Protein AF-A0AAU1F9U3-F1 (afdb_monomer_lite)

pLDDT: mean 93.17, std 7.43, range [53.16, 98.5]

Structure (mmCIF, N/CA/C/O backbone):
data_AF-A0AAU1F9U3-F1
#
_entry.id   AF-A0AAU1F9U3-F1
#
loop_
_atom_site.group_PDB
_atom_site.id
_atom_site.type_symbol
_atom_site.label_atom_id
_atom_site.label_alt_id
_atom_site.label_comp_id
_atom_site.label_asym_id
_atom_site.label_entity_id
_atom_site.label_seq_id
_atom_site.pdbx_PDB_ins_code
_atom_site.Cartn_x
_atom_site.Cartn_y
_atom_site.Car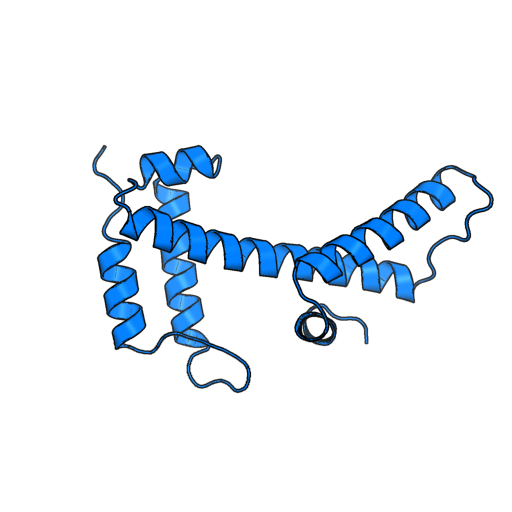tn_z
_atom_site.occupancy
_atom_site.B_iso_or_equiv
_atom_site.auth_seq_id
_atom_site.auth_comp_id
_atom_site.auth_asym_id
_atom_site.auth_atom_id
_atom_site.pdbx_PDB_model_num
ATOM 1 N N . MET A 1 1 ? -0.369 -5.271 -26.362 1.00 76.44 1 MET A N 1
ATOM 2 C CA . MET A 1 1 ? -0.061 -3.881 -25.960 1.00 76.44 1 MET A CA 1
ATOM 3 C C . MET A 1 1 ? 0.375 -3.917 -24.512 1.00 76.44 1 MET A C 1
ATOM 5 O O . MET A 1 1 ? -0.316 -4.566 -23.739 1.00 76.44 1 MET A O 1
ATOM 9 N N . THR A 1 2 ? 1.493 -3.281 -24.162 1.00 91.38 2 THR A N 1
ATOM 10 C CA . THR A 1 2 ? 1.996 -3.255 -22.782 1.00 91.38 2 THR A CA 1
ATOM 11 C C . THR A 1 2 ? 1.116 -2.341 -21.936 1.00 91.38 2 THR A C 1
ATOM 13 O O . THR A 1 2 ? 1.221 -1.121 -22.009 1.00 91.38 2 THR A O 1
ATOM 16 N N . THR A 1 3 ? 0.190 -2.937 -21.190 1.00 94.69 3 THR A N 1
ATOM 17 C CA . THR A 1 3 ? -0.685 -2.244 -20.234 1.00 94.69 3 THR A CA 1
ATOM 18 C C . THR A 1 3 ? -0.519 -2.842 -18.842 1.00 94.69 3 THR A C 1
ATOM 20 O O . THR A 1 3 ? -0.196 -4.033 -18.750 1.00 94.69 3 THR A O 1
ATOM 23 N N . PRO A 1 4 ? -0.814 -2.088 -17.766 1.00 94.38 4 PRO A N 1
ATOM 24 C CA . PRO A 1 4 ? -0.790 -2.623 -16.407 1.00 94.38 4 PRO A CA 1
ATOM 25 C C . PRO A 1 4 ? -1.597 -3.921 -16.282 1.00 94.38 4 PRO A C 1
ATOM 27 O O . PRO A 1 4 ? -1.078 -4.922 -15.812 1.00 94.38 4 PRO A O 1
ATOM 30 N N . GLN A 1 5 ? -2.821 -3.950 -16.819 1.00 92.31 5 GLN A N 1
ATOM 31 C CA . GLN A 1 5 ? -3.717 -5.111 -16.754 1.00 92.31 5 GLN A CA 1
ATOM 32 C C . GLN A 1 5 ? -3.140 -6.348 -17.458 1.00 92.31 5 GLN A C 1
ATOM 34 O O . GLN A 1 5 ? -3.356 -7.466 -17.006 1.00 92.31 5 GLN A O 1
ATOM 39 N N . SER A 1 6 ? -2.418 -6.159 -18.567 1.00 93.75 6 SER A N 1
ATOM 40 C CA . SER A 1 6 ? -1.837 -7.274 -19.327 1.00 93.75 6 SER A CA 1
ATOM 41 C C . SER A 1 6 ? -0.609 -7.891 -18.652 1.00 93.75 6 SER A C 1
ATOM 43 O O . SER A 1 6 ? -0.394 -9.098 -18.770 1.00 93.75 6 SER A O 1
ATOM 45 N N . ILE A 1 7 ? 0.191 -7.082 -17.947 1.00 95.00 7 ILE A N 1
ATOM 46 C CA . ILE A 1 7 ? 1.447 -7.538 -17.338 1.00 95.00 7 ILE A CA 1
ATOM 47 C C . ILE A 1 7 ? 1.279 -7.909 -15.863 1.00 95.00 7 ILE A C 1
ATOM 49 O O . ILE A 1 7 ? 2.002 -8.761 -15.366 1.00 95.00 7 ILE A O 1
ATOM 53 N N . GLU A 1 8 ? 0.309 -7.328 -15.155 1.00 93.56 8 GLU A N 1
ATOM 54 C CA . GLU A 1 8 ? 0.090 -7.540 -13.719 1.00 93.56 8 GLU A CA 1
ATOM 55 C C . GLU A 1 8 ? -0.001 -9.018 -13.281 1.00 93.56 8 GLU A C 1
ATOM 57 O O . GLU A 1 8 ? 0.576 -9.333 -12.232 1.00 93.56 8 GLU A O 1
ATOM 62 N N . PRO A 1 9 ? -0.644 -9.935 -14.038 1.00 92.69 9 PRO A N 1
ATOM 63 C CA . PRO A 1 9 ? -0.677 -11.362 -13.700 1.00 92.69 9 PRO A CA 1
ATOM 64 C C . PRO A 1 9 ? 0.674 -12.074 -13.852 1.00 92.69 9 PRO A C 1
ATOM 66 O O . PRO A 1 9 ? 0.870 -13.143 -13.284 1.00 92.69 9 PRO A O 1
ATOM 69 N N . GLN A 1 10 ? 1.602 -11.502 -14.622 1.00 94.75 10 GLN A N 1
ATOM 70 C CA . GLN A 1 10 ? 2.904 -12.101 -14.938 1.00 94.75 10 GLN A CA 1
ATOM 71 C C . GLN A 1 10 ? 3.961 -11.797 -13.868 1.00 94.75 10 GLN A C 1
ATOM 73 O O . GLN A 1 10 ? 5.023 -12.414 -13.857 1.00 94.75 10 GLN A O 1
ATOM 78 N N . TYR A 1 11 ? 3.677 -10.859 -12.958 1.00 95.25 11 TYR A N 1
ATOM 79 C CA . TYR A 1 11 ? 4.622 -10.413 -11.943 1.00 95.25 11 TYR A CA 1
ATOM 80 C C . TYR A 1 11 ? 4.075 -10.577 -10.522 1.00 95.25 11 TYR A C 1
ATOM 82 O O . TYR A 1 11 ? 2.953 -10.187 -10.190 1.00 95.25 11 TYR A O 1
ATOM 90 N N . THR A 1 12 ? 4.943 -11.048 -9.631 1.00 95.50 12 THR A N 1
ATOM 91 C CA . THR A 1 12 ? 4.846 -10.763 -8.193 1.00 95.50 12 THR A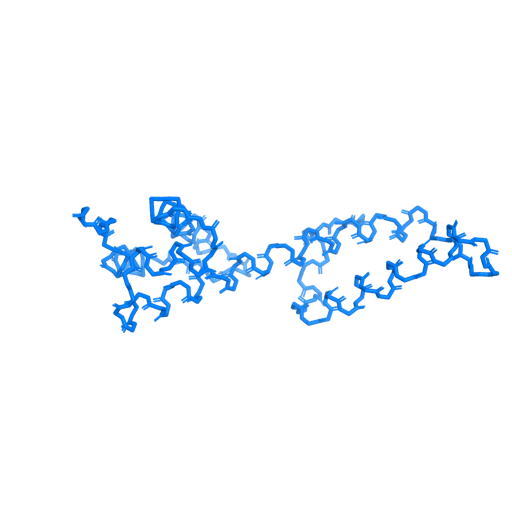 CA 1
ATOM 92 C C . THR A 1 12 ? 5.278 -9.317 -7.913 1.00 95.50 12 THR A C 1
ATOM 94 O O . THR A 1 12 ? 5.889 -8.677 -8.771 1.00 95.50 12 THR A O 1
ATOM 97 N N . LEU A 1 13 ? 5.013 -8.791 -6.709 1.00 96.06 13 LEU A N 1
ATOM 98 C CA . LEU A 1 13 ? 5.520 -7.465 -6.321 1.00 96.06 13 LEU A CA 1
ATOM 99 C C . LEU A 1 13 ? 7.054 -7.399 -6.421 1.00 96.06 13 LEU A C 1
ATOM 101 O O . LEU A 1 13 ? 7.578 -6.466 -7.020 1.00 96.06 13 LEU A O 1
ATOM 105 N N . LEU A 1 14 ? 7.757 -8.412 -5.903 1.00 97.56 14 LEU A N 1
ATOM 106 C CA . LEU A 1 14 ? 9.221 -8.483 -5.936 1.00 97.56 14 LEU A CA 1
ATOM 107 C C . LEU A 1 14 ? 9.757 -8.417 -7.371 1.00 97.56 14 LEU A C 1
ATOM 109 O O . LEU A 1 14 ? 10.610 -7.592 -7.684 1.00 97.56 14 LEU A O 1
ATOM 113 N N . THR A 1 15 ? 9.227 -9.262 -8.255 1.00 97.94 15 THR A N 1
ATOM 114 C CA . THR A 1 15 ? 9.683 -9.330 -9.650 1.00 97.94 15 THR A CA 1
ATOM 115 C C . THR A 1 15 ? 9.309 -8.078 -10.446 1.00 97.94 15 THR A C 1
ATOM 117 O O . THR A 1 15 ? 10.067 -7.680 -11.324 1.00 97.94 15 THR A O 1
ATOM 120 N N . ALA A 1 16 ? 8.174 -7.433 -10.138 1.00 98.12 16 ALA A N 1
ATOM 121 C CA . ALA A 1 16 ? 7.793 -6.163 -10.762 1.00 98.12 16 ALA A CA 1
ATOM 122 C C . ALA A 1 16 ? 8.752 -5.031 -10.365 1.00 98.12 16 ALA A C 1
ATOM 124 O O . ALA A 1 16 ? 9.185 -4.272 -11.227 1.00 98.12 16 ALA A O 1
ATOM 125 N N . VAL A 1 17 ? 9.113 -4.937 -9.078 1.00 98.50 17 VAL A N 1
ATOM 126 C CA . VAL A 1 17 ? 10.073 -3.938 -8.580 1.00 98.50 17 VAL A CA 1
ATOM 127 C C . VAL A 1 17 ? 11.455 -4.162 -9.185 1.00 98.50 17 VAL A C 1
ATOM 129 O O . VAL A 1 17 ? 12.058 -3.203 -9.651 1.00 98.50 17 VAL A O 1
ATOM 132 N N . ALA A 1 18 ? 11.930 -5.409 -9.242 1.00 98.38 18 ALA A N 1
ATOM 133 C CA . ALA A 1 18 ? 13.228 -5.724 -9.835 1.00 98.38 18 ALA A CA 1
ATOM 134 C C . ALA A 1 18 ? 13.308 -5.297 -11.311 1.00 98.38 18 ALA A C 1
ATOM 136 O O . ALA A 1 18 ? 14.265 -4.644 -11.718 1.00 98.38 18 ALA A O 1
ATOM 137 N N . ARG A 1 19 ? 12.271 -5.603 -12.105 1.00 97.88 19 ARG A N 1
ATOM 138 C CA . ARG A 1 19 ? 12.207 -5.201 -13.517 1.00 97.88 19 ARG A CA 1
ATOM 139 C C . ARG A 1 19 ? 12.073 -3.685 -13.688 1.00 97.88 19 ARG A C 1
ATOM 141 O O . ARG A 1 19 ? 12.675 -3.110 -14.591 1.00 97.88 19 ARG A O 1
ATOM 148 N N . LEU A 1 20 ? 11.283 -3.036 -12.830 1.00 98.06 20 LEU A N 1
ATOM 149 C CA . LEU A 1 20 ? 11.140 -1.582 -12.831 1.00 98.06 20 LEU A CA 1
ATOM 150 C C . LEU A 1 20 ? 12.483 -0.896 -12.559 1.00 98.06 20 LEU A C 1
ATOM 152 O O . LEU A 1 20 ? 12.824 0.049 -13.265 1.00 98.06 20 LEU A O 1
ATOM 156 N N . ASP A 1 21 ? 13.226 -1.368 -11.558 1.00 98.12 21 ASP A N 1
ATOM 157 C CA . ASP A 1 21 ? 14.541 -0.837 -11.192 1.00 98.12 21 ASP A CA 1
ATOM 158 C C . ASP A 1 21 ? 15.549 -0.996 -12.339 1.00 98.12 21 ASP A C 1
ATOM 160 O O . ASP A 1 21 ? 16.165 -0.015 -12.753 1.00 98.12 21 ASP A O 1
ATOM 164 N N . GLU A 1 22 ? 15.615 -2.185 -12.948 1.00 96.38 22 GLU A N 1
ATOM 165 C CA . GLU A 1 22 ? 16.461 -2.470 -14.115 1.00 96.38 22 GLU A CA 1
ATOM 166 C C . GLU A 1 22 ? 16.235 -1.462 -15.259 1.00 96.38 22 GLU A C 1
ATOM 168 O O . GLU A 1 22 ? 17.179 -0.831 -15.745 1.00 96.38 22 GLU A O 1
ATOM 173 N N . LEU A 1 23 ? 14.976 -1.271 -15.676 1.00 95.94 23 LEU A N 1
ATOM 174 C CA . LEU A 1 23 ? 14.639 -0.347 -16.763 1.00 95.94 23 LEU A CA 1
ATOM 175 C C . LEU A 1 23 ? 14.936 1.108 -16.389 1.00 95.94 23 LEU A C 1
ATOM 177 O O . LEU A 1 23 ? 15.379 1.891 -17.229 1.00 95.94 23 LEU A O 1
ATOM 181 N N . ARG A 1 24 ? 14.723 1.478 -15.126 1.00 95.19 24 ARG A N 1
ATOM 182 C CA . ARG A 1 24 ? 14.915 2.847 -14.642 1.00 95.19 24 ARG A CA 1
ATOM 183 C C . ARG A 1 24 ? 16.388 3.221 -14.536 1.00 95.19 24 ARG A C 1
ATOM 185 O O . ARG A 1 24 ? 16.746 4.348 -14.874 1.00 95.19 24 ARG A O 1
ATOM 192 N N . VAL A 1 25 ? 17.241 2.276 -14.143 1.00 93.75 25 VAL A N 1
ATOM 193 C CA . VAL A 1 25 ? 18.701 2.430 -14.188 1.00 93.75 25 VAL A CA 1
ATOM 194 C C . VAL A 1 25 ? 19.168 2.630 -15.628 1.00 93.75 25 VAL A C 1
ATOM 196 O O . VAL A 1 25 ? 19.905 3.578 -15.898 1.00 93.75 25 VAL A O 1
ATOM 199 N N . ARG A 1 26 ? 18.703 1.796 -16.568 1.00 92.62 26 ARG A N 1
ATOM 200 C CA . ARG A 1 26 ? 19.065 1.920 -17.989 1.00 92.62 26 ARG A CA 1
ATOM 201 C C . ARG A 1 26 ? 18.658 3.276 -18.572 1.00 92.62 26 ARG A C 1
ATOM 203 O O . ARG A 1 26 ? 19.484 3.935 -19.199 1.00 92.62 26 ARG A O 1
ATOM 210 N N . GLU A 1 27 ? 17.429 3.716 -18.311 1.00 92.62 27 GLU A N 1
ATOM 211 C CA . GLU A 1 27 ? 16.932 5.017 -18.774 1.00 92.62 27 GLU A CA 1
ATOM 212 C C . GLU A 1 27 ? 17.735 6.186 -18.185 1.00 92.62 27 GLU A C 1
ATOM 214 O O . GLU A 1 27 ? 18.123 7.110 -18.899 1.00 92.62 27 GLU A O 1
ATOM 219 N N . SER A 1 28 ? 18.059 6.125 -16.890 1.00 90.06 28 SER A N 1
ATOM 220 C CA . SER A 1 28 ? 18.862 7.160 -16.234 1.00 90.06 28 SER A CA 1
ATOM 221 C C . SER A 1 28 ? 20.287 7.243 -16.788 1.00 90.06 28 SER A C 1
ATOM 223 O O . SER A 1 28 ? 20.830 8.342 -16.893 1.00 90.06 28 SER A O 1
ATOM 225 N N . LEU A 1 29 ? 20.910 6.108 -17.117 1.00 90.06 29 LEU A N 1
ATOM 226 C CA . LEU A 1 29 ? 22.267 6.064 -17.670 1.00 90.06 29 LEU A CA 1
ATOM 227 C C . LEU A 1 29 ? 22.313 6.591 -19.106 1.00 90.06 29 LEU A C 1
ATOM 229 O O . LEU A 1 29 ? 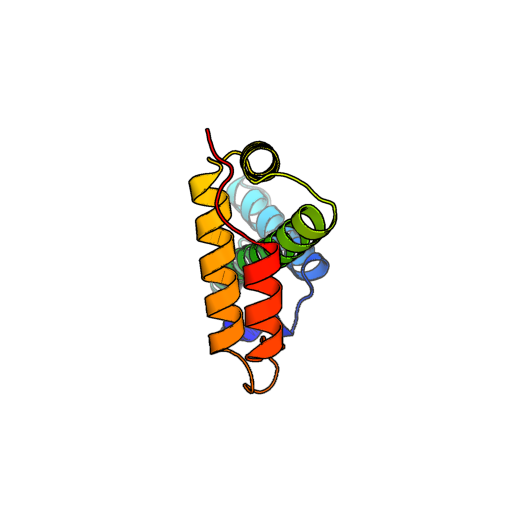23.238 7.331 -19.453 1.00 90.06 29 LEU A O 1
ATOM 233 N N . ALA A 1 30 ? 21.312 6.264 -19.924 1.00 85.81 30 ALA A N 1
ATOM 234 C CA . ALA A 1 30 ? 21.187 6.814 -21.271 1.00 85.81 30 ALA A CA 1
ATOM 235 C C . ALA A 1 30 ? 21.008 8.345 -21.235 1.00 85.81 30 ALA A C 1
ATOM 237 O O . ALA A 1 30 ? 21.669 9.072 -21.976 1.00 85.81 30 ALA A O 1
ATOM 238 N N . GLY A 1 31 ? 20.188 8.858 -20.307 1.00 78.69 31 GLY A N 1
ATOM 239 C CA . GLY A 1 31 ? 19.994 10.300 -20.105 1.00 78.69 31 GLY A CA 1
ATOM 240 C C . GLY A 1 31 ? 21.230 11.048 -19.581 1.00 78.69 31 GLY A C 1
ATOM 241 O O . GLY A 1 31 ? 21.344 12.256 -19.780 1.00 78.69 31 GLY A O 1
ATOM 242 N N . ALA A 1 32 ? 22.172 10.343 -18.947 1.00 80.62 32 ALA A N 1
ATOM 243 C CA . ALA A 1 32 ? 23.418 10.901 -18.415 1.00 80.62 32 ALA A CA 1
ATOM 244 C C . ALA A 1 32 ? 24.581 10.918 -19.431 1.00 80.62 32 ALA A C 1
ATOM 246 O O . ALA A 1 32 ? 25.707 11.244 -19.057 1.00 80.62 32 ALA A O 1
ATOM 247 N N . GLY A 1 33 ? 24.332 10.569 -20.700 1.00 73.06 33 GLY A N 1
ATOM 248 C CA . GLY A 1 33 ? 25.353 10.573 -21.753 1.00 73.06 33 GLY A CA 1
ATOM 249 C C . GLY A 1 33 ? 26.337 9.399 -21.689 1.00 73.06 33 GLY A C 1
ATOM 250 O O . GLY A 1 33 ? 27.438 9.511 -22.221 1.00 73.06 33 GLY A O 1
ATOM 251 N N . SER A 1 34 ? 25.969 8.296 -21.025 1.00 75.75 34 SER A N 1
ATOM 252 C CA . SER A 1 34 ? 26.726 7.039 -21.114 1.00 75.75 34 SER A CA 1
ATOM 253 C C . SER A 1 34 ? 26.470 6.328 -22.451 1.00 75.75 34 SER A C 1
ATOM 255 O O . SER A 1 34 ? 25.475 6.605 -23.116 1.00 75.75 34 SER A O 1
ATOM 257 N N . ASP A 1 35 ? 27.303 5.343 -22.799 1.00 75.38 35 ASP A N 1
ATOM 258 C CA . ASP A 1 35 ? 27.097 4.480 -23.978 1.00 75.38 35 ASP A CA 1
ATOM 259 C C . ASP A 1 35 ? 25.905 3.506 -23.824 1.00 75.38 35 ASP A C 1
ATOM 261 O O . ASP A 1 35 ? 25.693 2.629 -24.665 1.00 75.38 35 ASP A O 1
ATOM 265 N N . ALA A 1 36 ? 25.130 3.610 -22.736 1.00 76.69 36 ALA A N 1
ATOM 266 C CA . ALA A 1 36 ? 23.938 2.802 -22.540 1.00 76.69 36 ALA A CA 1
ATOM 267 C C . ALA A 1 36 ? 22.876 3.154 -23.588 1.00 76.69 36 ALA A C 1
ATOM 269 O O . ALA A 1 36 ? 22.496 4.311 -23.766 1.00 76.69 36 ALA A O 1
ATOM 270 N N . GLU A 1 37 ? 22.350 2.132 -24.256 1.00 81.31 37 GLU A N 1
ATOM 271 C CA . GLU A 1 37 ? 21.288 2.310 -25.238 1.00 81.31 37 GLU A CA 1
ATOM 272 C C . GLU A 1 37 ? 19.992 2.760 -24.543 1.00 81.31 37 GLU A C 1
ATOM 274 O O . GLU A 1 37 ? 19.464 2.047 -23.678 1.00 81.31 37 GLU A O 1
ATOM 279 N N . ALA A 1 38 ? 19.477 3.926 -24.949 1.00 86.38 38 ALA A N 1
ATOM 280 C CA . ALA A 1 38 ? 18.208 4.479 -24.479 1.00 86.38 38 ALA A CA 1
ATOM 281 C C . ALA A 1 38 ? 17.056 3.480 -24.641 1.00 86.38 38 ALA A C 1
ATOM 283 O O . ALA A 1 38 ? 17.064 2.648 -25.554 1.00 86.38 38 ALA A O 1
ATOM 284 N N . LEU A 1 39 ? 16.056 3.556 -23.758 1.00 92.81 39 LEU A N 1
ATOM 285 C CA . LEU A 1 39 ? 14.876 2.721 -23.918 1.00 92.81 39 LEU A CA 1
ATOM 286 C C . LEU A 1 39 ? 14.133 3.112 -25.195 1.00 92.81 39 LEU A C 1
ATOM 288 O O . LEU A 1 39 ? 13.903 4.286 -25.489 1.00 92.81 39 LEU A O 1
ATOM 292 N N . ASP A 1 40 ? 13.713 2.101 -25.947 1.00 92.44 40 ASP A N 1
ATOM 293 C CA . ASP A 1 40 ? 12.796 2.313 -27.049 1.00 92.44 40 ASP A CA 1
ATOM 294 C C . ASP A 1 40 ? 11.377 2.610 -26.525 1.00 92.44 40 ASP A C 1
ATOM 296 O O . ASP A 1 40 ? 11.069 2.557 -25.328 1.00 92.44 40 ASP A O 1
ATOM 300 N N . ARG A 1 41 ? 10.457 2.908 -27.447 1.00 94.88 41 ARG A N 1
ATOM 301 C CA . ARG A 1 41 ? 9.052 3.171 -27.102 1.00 94.88 41 ARG A CA 1
ATOM 302 C C . ARG A 1 41 ? 8.427 2.028 -26.293 1.00 94.88 41 ARG A C 1
ATOM 304 O O . ARG A 1 41 ? 7.575 2.290 -25.448 1.00 94.88 41 ARG A O 1
ATOM 311 N N . ALA A 1 42 ? 8.791 0.777 -26.574 1.00 94.62 42 ALA A N 1
ATOM 312 C CA . ALA A 1 42 ? 8.237 -0.368 -25.865 1.00 94.62 42 ALA A CA 1
ATOM 313 C C . ALA A 1 42 ? 8.733 -0.413 -24.412 1.00 94.62 42 ALA A C 1
ATOM 315 O O . ALA A 1 42 ? 7.909 -0.578 -23.514 1.00 94.62 42 ALA A O 1
ATOM 316 N N . GLY A 1 43 ? 10.027 -0.176 -24.181 1.00 95.12 43 GLY A N 1
ATOM 317 C CA . GLY A 1 43 ? 10.628 -0.103 -22.849 1.00 95.12 43 GLY A CA 1
ATOM 318 C C . GLY A 1 43 ? 10.065 1.035 -21.995 1.00 95.12 43 GLY A C 1
ATOM 319 O O . GLY A 1 43 ? 9.753 0.826 -20.825 1.00 95.12 43 GLY A O 1
ATOM 320 N N . LEU A 1 44 ? 9.834 2.216 -22.578 1.00 96.00 44 LEU A N 1
ATOM 321 C CA . LEU A 1 44 ? 9.208 3.340 -21.863 1.00 96.00 44 LEU A CA 1
ATOM 322 C C . LEU A 1 44 ? 7.763 3.029 -21.436 1.00 96.00 44 LEU A C 1
ATOM 324 O O . LEU A 1 44 ? 7.353 3.338 -20.315 1.00 96.00 44 LEU A O 1
ATOM 328 N N . LEU A 1 45 ? 6.985 2.386 -22.312 1.00 97.06 45 LEU A N 1
ATOM 329 C CA . LEU A 1 45 ? 5.622 1.954 -21.986 1.00 97.06 45 LEU A CA 1
ATOM 330 C C . LEU A 1 45 ? 5.612 0.822 -20.949 1.00 97.06 45 LEU A C 1
ATOM 332 O O . LEU A 1 45 ? 4.738 0.800 -20.083 1.00 97.06 45 LEU A O 1
ATOM 336 N N . GLU A 1 46 ? 6.586 -0.091 -21.001 1.00 97.25 46 GLU A N 1
ATOM 337 C CA . GLU A 1 46 ? 6.791 -1.121 -19.977 1.00 97.25 46 GLU A CA 1
ATOM 338 C C . GLU A 1 46 ? 7.097 -0.494 -18.614 1.00 97.25 46 GLU A C 1
ATOM 340 O O . GLU A 1 46 ? 6.453 -0.847 -17.628 1.00 97.25 46 GLU A O 1
ATOM 345 N N . LEU A 1 47 ? 7.990 0.495 -18.558 1.00 97.38 47 LEU A N 1
ATOM 346 C CA . LEU A 1 47 ? 8.348 1.203 -17.328 1.00 97.38 47 LEU A CA 1
ATOM 347 C C . LEU A 1 47 ? 7.145 1.920 -16.687 1.00 97.38 47 LEU A C 1
ATOM 349 O O . LEU A 1 47 ? 6.959 1.856 -15.466 1.00 97.38 47 LEU A O 1
ATOM 353 N N . LEU A 1 48 ? 6.285 2.552 -17.495 1.00 97.75 48 LEU A N 1
ATOM 354 C CA . LEU A 1 48 ? 5.025 3.138 -17.019 1.00 97.75 48 LEU A CA 1
ATOM 355 C C . LEU A 1 48 ? 4.066 2.067 -16.489 1.00 97.75 48 LEU A C 1
ATOM 357 O O . LEU A 1 48 ? 3.516 2.211 -15.395 1.00 97.75 48 LEU A O 1
ATOM 361 N N . ALA A 1 49 ? 3.885 0.978 -17.238 1.00 98.06 49 ALA A N 1
ATOM 362 C CA . ALA A 1 49 ? 2.994 -0.100 -16.835 1.00 98.06 49 ALA A CA 1
ATOM 363 C C . ALA A 1 49 ? 3.468 -0.779 -15.539 1.00 98.06 49 ALA A C 1
ATOM 365 O O . ALA A 1 49 ? 2.655 -1.027 -14.651 1.00 98.06 49 ALA A O 1
ATOM 366 N N . LEU A 1 50 ? 4.772 -1.021 -15.388 1.00 98.31 50 LEU A N 1
ATOM 367 C CA . LEU A 1 50 ? 5.365 -1.593 -14.177 1.00 98.31 50 LEU A CA 1
ATOM 368 C C . LEU A 1 50 ? 5.222 -0.666 -12.972 1.00 98.31 50 LEU A C 1
ATOM 370 O O . LEU A 1 50 ? 4.910 -1.145 -11.884 1.00 98.31 50 LEU A O 1
ATOM 374 N N . SER A 1 51 ? 5.392 0.647 -13.155 1.00 98.19 51 SER A N 1
ATOM 375 C CA . SER A 1 51 ? 5.195 1.628 -12.077 1.00 98.19 51 SER A CA 1
ATOM 376 C C . SER A 1 51 ? 3.775 1.554 -11.506 1.00 98.19 51 SER A C 1
ATOM 378 O O . SER A 1 51 ? 3.594 1.513 -10.289 1.00 98.19 51 SER A O 1
ATOM 380 N N . GLU A 1 52 ? 2.771 1.454 -12.379 1.00 98.06 52 GLU A N 1
ATOM 381 C CA . GLU A 1 52 ? 1.373 1.281 -11.977 1.00 98.06 52 GLU A CA 1
ATOM 382 C C . GLU A 1 52 ? 1.131 -0.078 -11.297 1.00 98.06 52 GLU A C 1
ATOM 384 O O . GLU A 1 52 ? 0.460 -0.150 -10.269 1.00 98.06 52 GLU A O 1
ATOM 389 N N . VAL A 1 53 ? 1.709 -1.166 -11.817 1.00 97.56 53 VAL A N 1
ATOM 390 C CA . VAL A 1 53 ? 1.576 -2.504 -11.212 1.00 97.56 53 VAL A CA 1
ATOM 391 C C . VAL A 1 53 ? 2.191 -2.563 -9.814 1.00 97.56 53 VAL A C 1
ATOM 393 O O . VAL A 1 53 ? 1.584 -3.121 -8.896 1.00 97.56 53 VAL A O 1
ATOM 396 N N . VAL A 1 54 ? 3.367 -1.964 -9.621 1.00 98.19 54 VAL A N 1
ATOM 397 C CA . VAL A 1 54 ? 4.000 -1.848 -8.301 1.00 98.19 54 VAL A CA 1
ATOM 398 C C . VAL A 1 54 ? 3.103 -1.049 -7.356 1.00 98.19 54 VAL A C 1
ATOM 400 O O . VAL A 1 54 ? 2.856 -1.503 -6.237 1.00 98.19 54 VAL A O 1
ATOM 403 N N . ALA A 1 55 ? 2.554 0.085 -7.805 1.00 96.88 55 ALA A N 1
ATOM 404 C CA . ALA A 1 55 ? 1.651 0.903 -6.999 1.00 96.88 55 ALA A CA 1
ATOM 405 C C . ALA A 1 55 ? 0.394 0.128 -6.565 1.00 96.88 55 ALA A C 1
ATOM 407 O O . ALA A 1 55 ? 0.055 0.138 -5.380 1.00 96.88 55 ALA A O 1
ATOM 408 N N . ARG A 1 56 ? -0.256 -0.605 -7.480 1.00 94.50 56 ARG A N 1
ATOM 409 C CA . ARG A 1 56 ? -1.442 -1.429 -7.180 1.00 94.50 56 ARG A CA 1
ATOM 410 C C . ARG A 1 56 ? -1.151 -2.539 -6.184 1.00 94.50 56 ARG A C 1
ATOM 412 O O . ARG A 1 56 ? -1.861 -2.664 -5.187 1.00 94.50 56 ARG A O 1
ATOM 419 N N . LYS A 1 57 ? -0.092 -3.320 -6.412 1.00 95.00 57 LYS A N 1
ATOM 420 C CA . LYS A 1 57 ? 0.274 -4.431 -5.520 1.00 95.00 57 LYS A CA 1
ATOM 421 C C . LYS A 1 57 ? 0.695 -3.925 -4.137 1.00 95.00 57 LYS A C 1
ATOM 423 O O . LYS A 1 57 ? 0.294 -4.510 -3.133 1.00 95.00 57 LYS A O 1
ATOM 428 N N . ALA A 1 58 ? 1.435 -2.816 -4.065 1.00 95.94 58 ALA A N 1
ATOM 429 C CA . ALA A 1 58 ? 1.791 -2.181 -2.797 1.00 95.94 58 ALA A CA 1
ATOM 430 C C . ALA A 1 58 ? 0.561 -1.613 -2.067 1.00 95.94 58 ALA A C 1
ATOM 432 O O . ALA A 1 58 ? 0.449 -1.756 -0.850 1.00 95.94 58 ALA A O 1
ATOM 433 N N . ALA A 1 59 ? -0.384 -0.999 -2.789 1.00 93.69 59 ALA A N 1
ATOM 434 C CA . ALA A 1 59 ? -1.638 -0.516 -2.217 1.00 93.69 59 ALA A CA 1
ATOM 435 C C . ALA A 1 59 ? -2.501 -1.666 -1.678 1.00 93.69 59 ALA A C 1
ATOM 437 O O . ALA A 1 59 ? -3.015 -1.559 -0.568 1.00 93.69 59 ALA A O 1
ATOM 438 N N . TYR A 1 60 ? -2.602 -2.779 -2.409 1.00 92.88 60 TYR A N 1
ATOM 439 C CA . TYR A 1 60 ? -3.308 -3.975 -1.948 1.00 92.88 60 TYR A CA 1
ATOM 440 C C . TYR A 1 60 ? -2.661 -4.564 -0.685 1.00 92.88 60 TYR A C 1
ATOM 442 O O . TYR A 1 60 ? -3.337 -4.744 0.325 1.00 92.88 60 TYR A O 1
ATOM 450 N N . GLY A 1 61 ? -1.337 -4.769 -0.695 1.00 94.62 61 GLY A N 1
ATOM 451 C CA . GLY A 1 61 ? -0.597 -5.266 0.470 1.00 94.62 61 GLY A CA 1
ATOM 452 C C . GLY A 1 61 ? -0.744 -4.366 1.700 1.00 94.62 61 GLY A C 1
ATOM 453 O O . GLY A 1 61 ? -0.959 -4.862 2.801 1.00 94.62 61 GLY A O 1
ATOM 454 N N . ARG A 1 62 ? -0.730 -3.038 1.515 1.00 96.44 62 ARG A N 1
ATOM 455 C CA . ARG A 1 62 ? -0.984 -2.068 2.591 1.00 96.44 62 ARG A CA 1
ATOM 456 C C . ARG A 1 62 ? -2.335 -2.303 3.264 1.00 96.44 62 ARG A C 1
ATOM 458 O O . ARG A 1 62 ? -2.400 -2.241 4.484 1.00 96.44 62 ARG A O 1
ATOM 465 N N . GLN A 1 63 ? -3.394 -2.570 2.501 1.00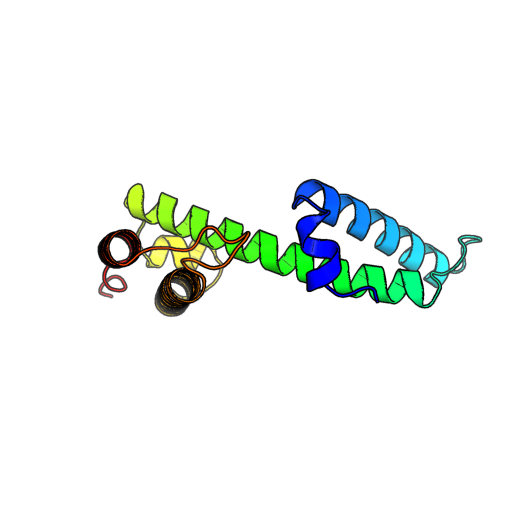 96.88 63 GLN A N 1
ATOM 466 C CA . GLN A 1 63 ? -4.732 -2.769 3.066 1.00 96.88 63 GLN A CA 1
ATOM 467 C C . GLN A 1 63 ? -4.858 -4.095 3.825 1.00 96.88 63 GLN A C 1
ATOM 469 O O . GLN A 1 63 ? -5.500 -4.129 4.874 1.00 96.88 63 GLN A O 1
ATOM 474 N N . LEU A 1 64 ? -4.163 -5.146 3.375 1.00 95.19 64 LEU A N 1
ATOM 475 C CA . LEU A 1 64 ? -4.020 -6.380 4.156 1.00 95.19 64 LEU A CA 1
ATOM 476 C C . LEU A 1 64 ? -3.298 -6.122 5.486 1.00 95.19 64 LEU A C 1
ATOM 478 O O . LEU A 1 64 ? -3.750 -6.583 6.532 1.00 95.19 64 LEU A O 1
ATOM 482 N N . THR A 1 65 ? -2.221 -5.333 5.471 1.00 97.88 65 THR A N 1
ATOM 483 C CA . THR A 1 65 ? -1.508 -4.944 6.696 1.00 97.88 65 THR A CA 1
ATOM 484 C C . THR A 1 65 ? -2.368 -4.073 7.615 1.00 97.88 65 THR A C 1
ATOM 486 O O . THR A 1 65 ? -2.311 -4.248 8.827 1.00 97.88 65 THR A O 1
ATOM 489 N N . VAL A 1 66 ? -3.191 -3.165 7.073 1.00 98.19 66 VAL A N 1
ATOM 490 C CA . VAL A 1 66 ? -4.156 -2.371 7.860 1.00 98.19 66 VAL A CA 1
ATOM 491 C C . VAL A 1 66 ? -5.159 -3.284 8.561 1.00 98.19 66 VAL A C 1
ATOM 493 O O . VAL A 1 66 ? -5.356 -3.138 9.765 1.00 98.19 66 VAL A O 1
ATOM 496 N N . ARG A 1 67 ? -5.735 -4.262 7.849 1.00 96.94 67 ARG A N 1
ATOM 497 C CA . ARG A 1 67 ? -6.631 -5.263 8.446 1.00 96.94 67 ARG A CA 1
ATOM 498 C C . ARG A 1 67 ? -5.935 -6.036 9.572 1.00 96.94 67 ARG A C 1
ATOM 500 O O . ARG A 1 67 ? -6.468 -6.089 10.673 1.00 96.94 67 ARG A O 1
ATOM 507 N N . ALA A 1 68 ? -4.729 -6.554 9.336 1.00 97.75 68 ALA A N 1
ATOM 508 C CA . ALA A 1 68 ? -3.961 -7.273 10.357 1.00 97.75 68 ALA A CA 1
ATOM 509 C C . ALA A 1 68 ? -3.626 -6.388 11.576 1.00 97.75 68 ALA A C 1
ATOM 511 O O . ALA A 1 68 ? -3.683 -6.836 12.719 1.00 97.75 68 ALA A O 1
ATOM 512 N N . ALA A 1 69 ? -3.321 -5.105 11.354 1.00 98.12 69 ALA A N 1
ATOM 513 C CA . ALA A 1 69 ? -3.098 -4.149 12.432 1.00 98.12 69 ALA A CA 1
ATOM 514 C C . ALA A 1 69 ? -4.377 -3.933 13.259 1.00 98.12 69 ALA A C 1
ATOM 516 O O . ALA A 1 69 ? -4.312 -3.960 14.490 1.00 98.12 69 ALA A O 1
ATOM 517 N N . ARG A 1 70 ? -5.540 -3.793 12.605 1.00 97.69 70 ARG A N 1
ATOM 518 C CA . ARG A 1 70 ? -6.851 -3.717 13.272 1.00 97.69 70 ARG A CA 1
ATOM 519 C C . ARG A 1 70 ? -7.159 -4.978 14.075 1.00 97.69 70 ARG A C 1
ATOM 521 O O . ARG A 1 70 ? -7.540 -4.865 15.234 1.00 97.69 70 ARG A O 1
ATOM 528 N N . GLU A 1 71 ? -6.912 -6.158 13.510 1.00 97.00 71 GLU A N 1
ATOM 529 C CA . GLU A 1 71 ? -7.053 -7.450 14.200 1.00 97.00 71 GLU A CA 1
ATOM 530 C C . GLU A 1 71 ? -6.138 -7.552 15.435 1.00 97.00 71 GLU A C 1
ATOM 532 O O . GLU A 1 71 ? -6.530 -8.127 16.447 1.00 97.00 71 GLU A O 1
ATOM 537 N N . SER A 1 72 ? -4.952 -6.933 15.401 1.00 97.69 72 SER A N 1
ATOM 538 C CA . SER A 1 72 ? -4.050 -6.838 16.562 1.00 97.69 72 SER A CA 1
ATOM 539 C C . SER A 1 72 ? -4.398 -5.727 17.566 1.00 97.69 72 SER A C 1
ATOM 541 O O . SER A 1 72 ? -3.688 -5.557 18.557 1.00 97.69 72 SER A O 1
ATOM 543 N N . GLY A 1 73 ? -5.471 -4.965 17.329 1.00 96.81 73 GLY A N 1
ATOM 544 C CA . GLY A 1 73 ? -5.944 -3.902 18.220 1.00 96.81 73 GLY A CA 1
ATOM 545 C C . GLY A 1 73 ? -5.340 -2.514 17.976 1.00 96.81 73 GLY A C 1
ATOM 546 O O . GLY A 1 73 ? -5.497 -1.636 18.822 1.00 96.81 73 GLY A O 1
ATOM 547 N N . ALA A 1 74 ? -4.665 -2.278 16.845 1.00 98.00 74 ALA A N 1
ATOM 548 C CA . ALA A 1 74 ? -4.147 -0.950 16.518 1.00 98.00 74 ALA A CA 1
ATOM 549 C C . ALA A 1 74 ? -5.288 0.039 16.239 1.00 98.00 74 ALA A C 1
ATOM 551 O O . ALA A 1 74 ? -6.220 -0.268 15.493 1.00 98.00 74 ALA A O 1
ATOM 552 N N . SER A 1 75 ? -5.202 1.247 16.794 1.00 97.75 75 SER A N 1
ATOM 553 C CA . SER A 1 75 ? -6.191 2.313 16.593 1.00 97.75 75 SER A CA 1
ATOM 554 C C . SER A 1 75 ? -6.045 2.979 15.214 1.00 97.75 75 SER A C 1
ATOM 556 O O . SER A 1 75 ? -4.974 2.935 14.595 1.00 97.75 75 SER A O 1
ATOM 558 N N . TRP A 1 76 ? -7.091 3.648 14.719 1.00 98.25 76 TRP A N 1
ATOM 559 C CA . TRP A 1 76 ? -7.008 4.390 13.450 1.00 98.25 76 TRP A CA 1
ATOM 560 C C . TRP A 1 76 ? -6.014 5.548 13.498 1.00 98.25 76 TRP A C 1
ATOM 562 O O . TRP A 1 76 ? -5.397 5.881 12.487 1.00 98.25 76 TRP A O 1
ATOM 572 N N . SER A 1 77 ? -5.810 6.128 14.676 1.00 98.19 77 SER A N 1
ATOM 573 C CA . SER A 1 77 ? -4.780 7.138 14.925 1.00 98.19 77 SER A CA 1
ATOM 574 C C . SER A 1 77 ? -3.367 6.570 14.751 1.00 98.19 77 SER A C 1
ATOM 576 O O . SER A 1 77 ? -2.543 7.186 14.074 1.00 98.19 77 SER A O 1
ATOM 578 N N . GLN A 1 78 ? -3.094 5.372 15.284 1.00 98.25 78 GLN A N 1
ATOM 579 C CA . GLN A 1 78 ? -1.803 4.691 15.104 1.00 98.25 78 GLN A CA 1
ATOM 580 C C . GLN A 1 78 ? -1.564 4.305 13.640 1.00 98.25 78 GLN A C 1
ATOM 582 O O . GLN A 1 78 ? -0.476 4.528 13.107 1.00 98.25 78 GLN A O 1
ATOM 587 N N . ILE A 1 79 ? -2.591 3.771 12.974 1.00 98.44 79 ILE A N 1
ATOM 588 C CA . ILE A 1 79 ? -2.525 3.397 11.557 1.00 98.44 79 ILE A CA 1
ATOM 589 C C . ILE A 1 79 ? -2.306 4.638 10.683 1.00 98.44 79 ILE A C 1
ATOM 591 O O . ILE A 1 79 ? -1.422 4.635 9.829 1.00 98.44 79 ILE A O 1
ATOM 595 N N . GLY A 1 80 ? -3.054 5.719 10.918 1.00 97.81 80 GLY A N 1
ATOM 596 C CA . GLY A 1 80 ? -2.880 6.990 10.214 1.00 97.81 80 GLY A CA 1
ATOM 597 C C . GLY A 1 80 ? -1.457 7.530 10.352 1.00 97.81 80 GLY A C 1
ATOM 598 O O . GLY A 1 80 ? -0.815 7.826 9.344 1.00 97.81 80 GLY A O 1
ATOM 599 N N . ALA A 1 81 ? -0.921 7.554 11.576 1.00 98.25 81 ALA A N 1
ATOM 600 C CA . ALA A 1 81 ? 0.451 7.985 11.837 1.00 98.25 81 ALA A CA 1
ATOM 601 C C . ALA A 1 81 ? 1.487 7.130 11.086 1.00 98.25 81 ALA A C 1
ATOM 603 O O . ALA A 1 81 ? 2.364 7.682 10.423 1.00 98.25 81 ALA A O 1
ATOM 604 N N . ALA A 1 82 ? 1.357 5.799 11.118 1.00 98.25 82 ALA A N 1
ATOM 605 C CA . ALA A 1 82 ? 2.250 4.890 10.395 1.00 98.25 82 ALA A CA 1
ATOM 606 C C . ALA A 1 82 ? 2.182 5.072 8.867 1.00 98.25 82 ALA A C 1
ATOM 608 O O . ALA A 1 82 ? 3.169 4.862 8.162 1.00 98.25 82 ALA A O 1
ATOM 609 N N . LEU A 1 83 ? 1.022 5.479 8.349 1.00 97.44 83 LEU A N 1
ATOM 610 C CA . LEU A 1 83 ? 0.804 5.763 6.933 1.00 97.44 83 LEU A CA 1
ATOM 611 C C . LEU A 1 83 ? 1.189 7.193 6.522 1.00 97.44 83 LEU A C 1
ATOM 613 O O . LEU A 1 83 ? 1.178 7.488 5.326 1.00 97.44 83 LEU A O 1
ATOM 617 N N . GLY A 1 84 ? 1.508 8.076 7.474 1.00 97.94 84 GLY A N 1
ATOM 618 C CA . GLY A 1 84 ? 1.744 9.497 7.210 1.00 97.94 84 GLY A CA 1
ATOM 619 C C . GLY A 1 84 ? 0.481 10.250 6.773 1.00 97.94 84 GLY A C 1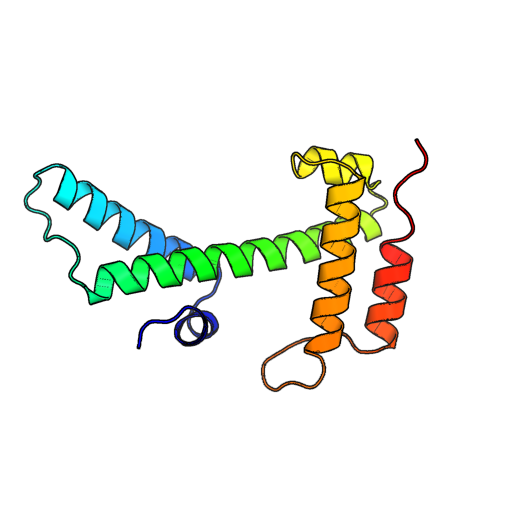
ATOM 620 O O . GLY A 1 84 ? 0.558 11.162 5.954 1.00 97.94 84 GLY A O 1
ATOM 621 N N . THR A 1 85 ? -0.692 9.853 7.273 1.00 97.81 85 THR A N 1
ATOM 622 C CA . THR A 1 85 ? -1.994 10.451 6.938 1.00 97.81 85 THR A CA 1
ATOM 623 C C . THR A 1 85 ? -2.876 10.626 8.182 1.00 97.81 85 THR A C 1
ATOM 625 O O . THR A 1 85 ? -2.492 10.257 9.290 1.00 97.81 85 THR A O 1
ATOM 628 N N . SER A 1 86 ? -4.059 11.225 8.035 1.00 97.75 86 SER A N 1
ATOM 629 C CA . SER A 1 86 ? -4.999 11.367 9.154 1.00 97.75 86 SER A CA 1
ATOM 630 C C . SER A 1 86 ? -5.709 10.044 9.463 1.00 97.75 86 SER A C 1
ATOM 632 O O . SER A 1 86 ? -5.885 9.201 8.581 1.00 97.75 86 SER A O 1
ATOM 634 N N . LYS A 1 87 ? -6.186 9.874 10.705 1.00 97.25 87 LYS A N 1
ATOM 635 C CA . LYS A 1 87 ? -7.008 8.710 11.089 1.00 97.25 87 LYS A CA 1
ATOM 636 C C . LYS A 1 87 ? -8.236 8.541 10.186 1.00 97.25 87 LYS A C 1
ATOM 638 O O . LYS A 1 87 ? -8.532 7.433 9.754 1.00 97.25 87 LYS A O 1
ATOM 643 N N . GLN A 1 88 ? -8.874 9.658 9.827 1.00 97.62 88 GLN A N 1
ATOM 644 C CA . GLN A 1 88 ? -10.031 9.690 8.933 1.00 97.62 88 GLN A CA 1
ATOM 645 C C . GLN A 1 88 ? -9.666 9.201 7.529 1.00 97.62 88 GLN A C 1
ATOM 647 O O . GLN A 1 88 ? -10.332 8.328 6.984 1.00 97.62 88 GLN A O 1
ATOM 652 N N . ALA A 1 89 ? -8.572 9.709 6.955 1.00 97.62 89 ALA A N 1
ATOM 653 C CA . ALA A 1 89 ? -8.138 9.306 5.623 1.00 97.62 89 ALA A CA 1
ATOM 654 C C . ALA A 1 89 ? -7.732 7.824 5.571 1.00 97.62 89 ALA A C 1
ATOM 656 O O . ALA A 1 89 ? -8.017 7.147 4.581 1.00 97.62 89 ALA A O 1
ATOM 657 N N . ALA A 1 90 ? -7.102 7.310 6.633 1.00 97.88 90 ALA A N 1
ATOM 658 C CA . ALA A 1 90 ? -6.766 5.894 6.753 1.00 97.88 90 ALA A CA 1
ATOM 659 C C . ALA A 1 90 ? -8.023 5.011 6.811 1.00 97.88 90 ALA A C 1
ATOM 661 O O . ALA A 1 90 ? -8.116 4.047 6.048 1.00 97.88 90 ALA A O 1
ATOM 662 N N . TRP A 1 91 ? -8.994 5.373 7.655 1.00 98.19 91 TRP A N 1
ATOM 663 C CA . TRP A 1 91 ? -10.271 4.668 7.773 1.00 98.19 91 TRP A CA 1
ATOM 664 C C . TRP A 1 91 ? -11.034 4.658 6.444 1.00 98.19 91 TRP A C 1
ATOM 666 O O . TRP A 1 91 ? -11.352 3.593 5.921 1.00 98.19 91 TRP A O 1
ATOM 676 N N . GLU A 1 92 ? -11.234 5.821 5.818 1.00 98.06 92 GLU A N 1
ATOM 677 C CA . GLU A 1 92 ? -11.958 5.918 4.546 1.00 98.06 92 GLU A CA 1
ATOM 678 C C . GLU A 1 92 ? -11.281 5.129 3.420 1.00 98.06 92 GLU A C 1
ATOM 680 O O . GLU A 1 92 ? -11.952 4.512 2.590 1.00 98.06 92 GLU A O 1
ATOM 685 N N . ALA A 1 93 ? -9.945 5.155 3.362 1.00 97.19 93 ALA A N 1
ATOM 686 C CA . ALA A 1 93 ? -9.199 4.385 2.376 1.00 97.19 93 ALA A CA 1
ATOM 687 C C . ALA A 1 93 ? -9.397 2.877 2.568 1.00 97.19 93 ALA A C 1
ATOM 689 O O . ALA A 1 93 ? -9.516 2.158 1.574 1.00 97.19 93 ALA A O 1
ATOM 690 N N . HIS A 1 94 ? -9.457 2.409 3.816 1.00 97.94 94 HIS A N 1
ATOM 691 C CA . HIS A 1 94 ? -9.716 1.008 4.118 1.00 97.94 94 HIS A CA 1
ATOM 692 C C . HIS A 1 94 ? -11.160 0.606 3.803 1.00 97.94 94 HIS A C 1
ATOM 694 O O . HIS A 1 94 ? -11.376 -0.400 3.132 1.00 97.94 94 HIS A O 1
ATOM 700 N N . THR A 1 95 ? -12.145 1.427 4.174 1.00 97.25 95 THR A N 1
ATOM 701 C CA . THR A 1 95 ? -13.562 1.180 3.861 1.00 97.25 95 THR A CA 1
ATOM 702 C C . THR A 1 95 ? -13.795 1.082 2.353 1.00 97.25 95 THR A C 1
ATOM 704 O O . THR A 1 95 ? -14.380 0.109 1.882 1.00 97.25 95 THR A O 1
ATOM 707 N N . ARG A 1 96 ? -13.227 2.008 1.562 1.00 96.94 96 ARG A N 1
ATOM 708 C CA . ARG A 1 96 ? -13.284 1.928 0.090 1.00 96.94 96 ARG A CA 1
ATOM 709 C C . ARG A 1 96 ? -12.627 0.664 -0.464 1.00 96.94 96 ARG A C 1
ATOM 711 O O . ARG A 1 96 ? -13.062 0.149 -1.490 1.00 96.94 96 ARG A O 1
ATOM 718 N N . TRP A 1 97 ? -11.563 0.176 0.173 1.00 96.12 97 TRP A N 1
ATOM 719 C CA . TRP A 1 97 ? -10.921 -1.071 -0.237 1.00 96.12 97 TRP A CA 1
ATOM 720 C C . TRP A 1 97 ? -11.813 -2.288 0.033 1.00 96.12 97 TRP A C 1
ATOM 722 O O . TRP A 1 97 ? -11.912 -3.142 -0.846 1.00 96.12 97 TRP A O 1
ATOM 732 N N . ILE A 1 98 ? -12.507 -2.338 1.177 1.00 96.56 98 ILE A N 1
ATOM 733 C CA . ILE A 1 98 ? -13.494 -3.391 1.479 1.00 96.56 98 ILE A CA 1
ATOM 734 C C . ILE A 1 98 ? -14.599 -3.397 0.414 1.00 96.56 98 ILE A C 1
ATOM 736 O O . ILE A 1 98 ? -14.901 -4.446 -0.153 1.00 96.56 98 ILE A O 1
ATOM 740 N N . ASP A 1 99 ? -15.142 -2.226 0.073 1.00 95.94 99 ASP A N 1
ATOM 741 C CA . ASP A 1 99 ? -16.170 -2.105 -0.970 1.00 95.94 99 ASP A CA 1
ATOM 742 C C . ASP A 1 99 ? -15.651 -2.567 -2.344 1.00 95.94 99 ASP A C 1
ATOM 744 O O . ASP A 1 99 ? -16.363 -3.222 -3.109 1.00 95.94 99 ASP A O 1
ATOM 748 N N . ALA A 1 100 ? -14.382 -2.286 -2.654 1.00 93.75 100 ALA A N 1
ATOM 749 C CA . ALA A 1 100 ? -13.746 -2.773 -3.872 1.00 93.75 100 ALA A CA 1
ATOM 750 C C . ALA A 1 100 ? -13.563 -4.303 -3.874 1.00 93.75 100 ALA A C 1
ATOM 752 O O . ALA A 1 100 ? -13.723 -4.912 -4.932 1.00 93.75 100 ALA A O 1
ATOM 753 N N . GLN A 1 101 ? -13.266 -4.933 -2.725 1.00 94.31 101 GLN A N 1
ATOM 754 C CA . GLN A 1 101 ? -13.201 -6.399 -2.609 1.00 94.31 101 GLN A CA 1
ATOM 755 C C . GLN A 1 101 ? -14.570 -7.045 -2.837 1.00 94.31 101 GLN A C 1
ATOM 757 O O . GLN A 1 101 ? -14.654 -8.055 -3.537 1.00 94.31 101 GLN A O 1
ATOM 762 N N . ALA A 1 102 ? -15.639 -6.431 -2.325 1.00 94.94 102 ALA A N 1
ATOM 763 C CA . ALA A 1 102 ? -17.007 -6.879 -2.573 1.00 94.94 102 ALA A CA 1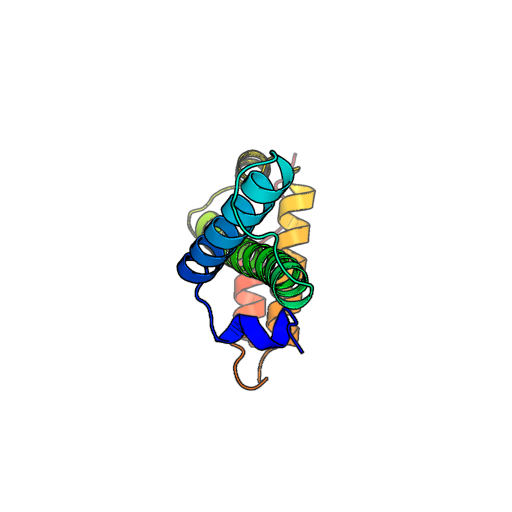
ATOM 764 C C . ALA A 1 102 ? -17.354 -6.833 -4.074 1.00 94.94 102 ALA A C 1
ATOM 766 O O . ALA A 1 102 ? -17.891 -7.782 -4.640 1.00 94.94 102 ALA A O 1
ATOM 767 N N . ALA A 1 103 ? -16.981 -5.748 -4.761 1.00 93.19 103 ALA A N 1
ATOM 768 C CA . ALA A 1 103 ? -17.306 -5.537 -6.175 1.00 93.19 103 ALA A CA 1
ATOM 769 C C . ALA A 1 103 ? -16.623 -6.522 -7.150 1.00 93.19 103 ALA A C 1
ATOM 771 O O . ALA A 1 103 ? -17.061 -6.669 -8.302 1.00 93.19 103 ALA A O 1
ATOM 772 N N . VAL A 1 104 ? -15.531 -7.166 -6.724 1.00 90.19 104 VAL A N 1
ATOM 773 C CA . VAL A 1 104 ? -14.781 -8.142 -7.534 1.00 90.19 104 VAL A CA 1
ATOM 774 C C . VAL A 1 104 ? -15.039 -9.593 -7.133 1.00 90.19 104 VAL A C 1
ATOM 776 O O . VAL A 1 104 ? -14.522 -10.493 -7.798 1.00 90.19 104 VAL A O 1
ATOM 779 N N . TYR A 1 105 ? -15.853 -9.838 -6.104 1.00 90.38 105 TYR A N 1
ATOM 780 C CA . TYR A 1 105 ? -16.240 -11.188 -5.707 1.00 90.38 105 TYR A CA 1
ATOM 781 C C . TYR A 1 105 ? -16.916 -11.950 -6.857 1.00 90.38 105 TYR A C 1
ATOM 783 O O . TYR A 1 105 ? -17.655 -11.383 -7.664 1.00 90.38 105 TYR A O 1
ATOM 791 N N . GLY A 1 106 ? -16.603 -13.243 -6.978 1.00 86.19 106 GLY A N 1
ATOM 792 C CA . GLY A 1 106 ? -17.114 -14.114 -8.042 1.00 86.19 106 GLY A CA 1
ATOM 793 C C . GLY A 1 106 ? -16.520 -13.869 -9.437 1.00 86.19 106 GLY A C 1
ATOM 794 O O . GLY A 1 106 ? -16.852 -14.599 -10.374 1.00 86.19 106 GLY A O 1
ATOM 795 N N . ARG A 1 107 ? -15.626 -12.884 -9.617 1.00 86.81 107 ARG A N 1
ATOM 796 C CA . ARG A 1 107 ? -14.938 -12.679 -10.900 1.00 86.81 107 ARG A CA 1
ATOM 797 C C . ARG A 1 107 ? -13.785 -13.678 -11.061 1.00 86.81 107 ARG A C 1
ATOM 799 O O . ARG A 1 107 ? -12.973 -13.818 -10.146 1.00 86.81 107 ARG A O 1
ATOM 806 N N . PRO A 1 108 ? -13.636 -14.326 -12.232 1.00 78.75 108 PRO A N 1
ATOM 807 C CA . PRO A 1 108 ? -12.508 -15.217 -12.489 1.00 78.75 108 PRO A CA 1
ATOM 808 C C . PRO A 1 108 ? -11.158 -14.541 -12.211 1.00 78.75 108 PRO A C 1
ATOM 810 O O . PRO A 1 108 ? -10.921 -13.400 -12.617 1.00 78.75 108 PRO A O 1
ATOM 813 N N . GLY A 1 109 ? -10.273 -15.247 -11.503 1.00 72.31 109 GLY A N 1
ATOM 814 C CA . GLY A 1 109 ? -8.925 -14.770 -11.178 1.00 72.31 109 GLY A CA 1
ATOM 815 C C . GLY A 1 109 ? -8.844 -13.690 -10.091 1.00 72.31 109 GLY A C 1
ATOM 816 O O . GLY A 1 109 ? -7.759 -13.156 -9.881 1.00 72.31 109 GLY A O 1
ATOM 817 N N . HIS A 1 110 ? -9.946 -13.365 -9.406 1.00 76.25 110 HIS A N 1
ATOM 818 C CA . HIS A 1 110 ? -9.969 -12.401 -8.304 1.00 76.25 110 HIS A CA 1
ATOM 819 C C . HIS A 1 110 ? -10.445 -13.078 -7.016 1.00 76.25 110 HIS A C 1
ATOM 821 O O . HIS A 1 110 ? -11.471 -13.752 -7.004 1.00 76.25 110 HIS A O 1
ATOM 827 N N . MET A 1 111 ? -9.707 -12.870 -5.925 1.00 73.50 111 MET A N 1
ATOM 828 C CA . MET A 1 111 ? -10.120 -13.264 -4.575 1.00 73.50 111 MET A CA 1
ATOM 829 C C . MET A 1 111 ? -10.797 -12.057 -3.915 1.00 73.50 111 MET A C 1
ATOM 831 O O . MET A 1 111 ? -10.142 -11.307 -3.201 1.00 73.50 111 MET A O 1
ATOM 835 N N . GLY A 1 112 ? -12.065 -11.810 -4.261 1.00 88.06 112 GLY A N 1
ATOM 836 C CA . GLY A 1 112 ? -12.895 -10.789 -3.606 1.00 88.06 112 GLY A CA 1
ATOM 837 C C . GLY A 1 112 ? -13.503 -11.286 -2.291 1.00 88.06 112 GLY A C 1
ATOM 838 O O . GLY A 1 112 ? -13.283 -12.432 -1.911 1.00 88.06 112 GLY A O 1
ATOM 839 N N . PHE A 1 113 ? -14.294 -10.438 -1.636 1.00 93.44 113 PHE A N 1
ATOM 840 C CA . PHE A 1 113 ? -15.003 -10.761 -0.390 1.00 93.44 113 PHE A CA 1
ATOM 841 C C . PHE A 1 113 ? -16.478 -11.039 -0.658 1.00 93.44 113 PHE A C 1
ATOM 843 O O . PHE A 1 113 ? -17.132 -10.245 -1.339 1.00 93.44 113 PHE A O 1
ATOM 850 N N . ASP A 1 114 ? -16.997 -12.137 -0.113 1.00 94.38 114 ASP A N 1
ATOM 851 C CA . ASP A 1 114 ? -18.442 -12.352 -0.068 1.00 94.38 114 ASP A CA 1
ATOM 852 C C . ASP A 1 114 ? -19.124 -11.448 0.976 1.00 94.38 114 ASP A C 1
ATOM 854 O O . ASP A 1 114 ? -18.503 -10.585 1.602 1.00 94.38 114 ASP A O 1
ATOM 858 N N . GLU A 1 115 ? -20.438 -11.597 1.138 1.00 94.81 115 GLU A N 1
ATOM 859 C CA . GLU A 1 115 ? -21.205 -10.782 2.084 1.00 94.81 115 GLU A CA 1
ATOM 860 C C . GLU A 1 115 ? -20.756 -10.981 3.544 1.00 94.81 115 GLU A C 1
ATOM 862 O O . GLU A 1 115 ? -20.755 -10.016 4.315 1.00 94.81 115 GLU A O 1
ATOM 867 N N . GLU A 1 116 ? -20.342 -12.196 3.921 1.00 95.69 116 GLU A N 1
ATOM 868 C CA . GLU A 1 116 ? -19.877 -12.520 5.273 1.00 95.69 116 GLU A CA 1
ATOM 869 C C . GLU A 1 116 ? -18.487 -11.922 5.526 1.00 95.69 116 GLU A C 1
ATOM 871 O O . GLU A 1 116 ? -18.280 -11.236 6.533 1.00 95.69 116 GLU A O 1
ATOM 876 N N . ASP A 1 117 ? -17.570 -12.081 4.572 1.00 94.69 117 ASP A N 1
ATOM 877 C CA . ASP A 1 117 ? -16.240 -11.472 4.588 1.00 94.69 117 ASP A CA 1
ATOM 878 C C . ASP A 1 117 ? -16.322 -9.942 4.712 1.00 94.69 117 ASP A C 1
ATOM 880 O O . ASP A 1 117 ? -15.591 -9.330 5.499 1.00 94.69 117 ASP A O 1
ATOM 884 N N . VAL A 1 118 ? -17.227 -9.299 3.961 1.00 96.62 118 VAL A N 1
ATOM 885 C CA . VAL A 1 118 ? -17.450 -7.845 4.029 1.00 96.62 118 VAL A CA 1
ATOM 886 C C . VAL A 1 118 ? -17.963 -7.436 5.404 1.00 96.62 118 VAL A C 1
ATOM 888 O O . VAL A 1 118 ? -17.473 -6.454 5.969 1.00 96.62 118 VAL A O 1
ATOM 891 N N . ALA A 1 119 ? -18.940 -8.160 5.956 1.00 96.62 119 ALA A N 1
ATOM 892 C CA . ALA A 1 119 ? -19.482 -7.867 7.278 1.00 96.62 119 ALA A CA 1
ATOM 893 C C . ALA A 1 119 ? -18.398 -7.987 8.362 1.00 96.62 119 ALA A C 1
ATOM 895 O O . ALA A 1 119 ? -18.252 -7.081 9.188 1.00 96.62 119 ALA A O 1
ATOM 896 N N . GLN A 1 120 ? -17.583 -9.045 8.312 1.00 95.44 120 GLN A N 1
ATOM 897 C CA . GLN A 1 120 ? -16.456 -9.237 9.222 1.00 95.44 120 GLN A CA 1
ATOM 898 C C . GLN A 1 120 ? -15.410 -8.124 9.072 1.00 95.44 120 GLN A C 1
ATOM 900 O O . GLN A 1 120 ? -14.969 -7.550 10.070 1.00 95.44 120 GLN A O 1
ATOM 905 N N . ALA A 1 121 ? -15.031 -7.778 7.839 1.00 95.62 121 ALA A N 1
ATOM 906 C CA . ALA A 1 121 ? -14.051 -6.729 7.577 1.00 95.62 121 ALA A CA 1
ATOM 907 C C . ALA A 1 121 ? -14.536 -5.355 8.068 1.00 95.62 121 ALA A C 1
ATOM 909 O O . ALA A 1 121 ? -13.761 -4.609 8.666 1.00 95.62 121 ALA A O 1
ATOM 910 N N . ARG A 1 122 ? -15.822 -5.029 7.882 1.00 96.88 122 ARG A N 1
ATOM 911 C CA . ARG A 1 122 ? -16.425 -3.789 8.399 1.00 96.88 122 ARG A CA 1
ATOM 912 C C . ARG A 1 122 ? -16.481 -3.767 9.923 1.00 96.88 122 ARG A C 1
ATOM 914 O O . ARG A 1 122 ? -16.184 -2.735 10.516 1.00 96.88 122 ARG A O 1
ATOM 921 N N . ALA A 1 123 ? -16.796 -4.894 10.561 1.00 96.12 123 ALA A N 1
ATOM 922 C CA . ALA A 1 123 ? -16.778 -5.001 12.018 1.00 96.12 123 ALA A CA 1
ATOM 923 C C . ALA A 1 123 ? -15.365 -4.792 12.595 1.00 96.12 123 ALA A C 1
ATOM 925 O O . ALA A 1 123 ? -15.204 -4.074 13.579 1.00 96.12 123 ALA A O 1
ATOM 926 N N . LEU A 1 124 ? -14.335 -5.359 11.955 1.00 95.44 124 LEU A N 1
ATOM 927 C CA . LEU A 1 124 ? -12.928 -5.145 12.323 1.00 95.44 124 LEU A CA 1
ATOM 928 C C . LEU A 1 124 ? -12.469 -3.700 12.082 1.00 95.44 124 LEU A C 1
ATOM 930 O O . LEU A 1 124 ? -11.720 -3.129 12.885 1.00 95.44 124 LEU A O 1
ATOM 934 N N . ALA A 1 125 ? -12.913 -3.096 10.978 1.00 95.75 125 ALA A N 1
ATOM 935 C CA . ALA A 1 125 ? -12.637 -1.698 10.691 1.00 95.75 125 ALA A CA 1
ATOM 936 C C . ALA A 1 125 ? -13.227 -0.799 11.789 1.00 95.75 125 ALA A C 1
ATOM 938 O O . ALA A 1 125 ? -12.502 0.025 12.348 1.00 95.75 125 ALA A O 1
ATOM 939 N N . GLY A 1 126 ? -14.489 -1.022 12.166 1.00 94.69 126 GLY A N 1
ATOM 940 C CA . GLY A 1 126 ? -15.200 -0.205 13.148 1.00 94.69 126 GLY A CA 1
ATOM 941 C C . GLY A 1 126 ? -15.308 1.261 12.719 1.00 94.69 126 GLY A C 1
ATOM 942 O O . GLY A 1 126 ? -15.107 1.596 11.552 1.00 94.69 126 GLY A O 1
ATOM 943 N N . GLU A 1 127 ? -15.603 2.138 13.674 1.00 92.19 127 GLU A N 1
ATOM 944 C CA . GLU A 1 127 ? -15.609 3.592 13.474 1.00 92.19 127 GLU A CA 1
ATOM 945 C C . GLU A 1 127 ? -14.192 4.180 13.622 1.00 92.19 127 GLU A C 1
ATOM 947 O O . GLU A 1 127 ? -13.341 3.578 14.294 1.00 92.19 127 GLU A O 1
ATOM 952 N N . PRO A 1 128 ? -13.901 5.352 13.025 1.00 87.31 128 PRO A N 1
ATOM 953 C CA . PRO A 1 128 ? -12.682 6.085 13.347 1.00 87.31 128 PRO A CA 1
ATOM 954 C C . PRO A 1 128 ? -12.661 6.425 14.848 1.00 87.31 128 PRO A C 1
ATOM 956 O O . PRO A 1 128 ? -13.686 6.815 15.399 1.00 87.31 128 PRO A O 1
ATOM 959 N N . ASP A 1 129 ? -11.499 6.281 15.507 1.00 84.88 129 ASP A N 1
ATOM 960 C CA . ASP A 1 129 ? -11.356 6.532 16.954 1.00 84.88 129 ASP A CA 1
ATOM 961 C C . ASP A 1 129 ? -12.011 7.873 17.357 1.00 84.88 129 ASP A C 1
ATOM 963 O O . ASP A 1 129 ? -11.784 8.886 16.677 1.00 84.88 129 ASP A O 1
ATOM 967 N N . GLU A 1 130 ? -12.743 7.923 18.476 1.00 70.06 130 GLU A N 1
ATOM 968 C CA . GLU A 1 130 ? -13.184 9.200 19.055 1.00 70.06 130 GLU A CA 1
ATOM 969 C C . GLU A 1 130 ? -11.957 10.049 19.443 1.00 70.06 130 GLU A C 1
ATOM 971 O O . GLU A 1 130 ? -10.880 9.521 19.723 1.00 70.06 130 GLU A O 1
ATOM 976 N N . GLY A 1 131 ? -12.082 11.371 19.286 1.00 53.16 131 GLY A N 1
ATOM 977 C CA . GLY A 1 131 ? -10.992 12.350 19.424 1.00 53.16 131 GLY A CA 1
ATOM 978 C C . GLY A 1 131 ? -10.285 12.322 20.767 1.00 53.16 131 GLY A C 1
ATOM 979 O O . GLY A 1 131 ? -10.993 12.338 21.793 1.00 53.16 131 GLY A O 1
#

Sequence (131 aa):
MTTPQSIEPQYTLLTAVARLDELRVRESLAGAGSDAEALDRAGLLELLALSEVVARKAAYGRQLTVRAARESGASWSQIGAALGTSKQAAWEAHTRWIDAQAAVYGRPGHMGFDEEDVAQARALAGEPDEG

Foldseek 3Di:
DQALVVCLVVDDLVRLVVLLVVLVVLQVCVVVVHPRDHDDPVSVSNNVSSVVSNVVNVLVVLLVVVLVCLVVPHALCNSQVVVVHHSVVSLVSNLVVLVVLCVCPPPPPHNGDDPVRSVVSPVSSDDHDDD

Secondary structure (DSSP, 8-state):
---HHHHGGG--HHHHHHHHHHHHHHHHHHHTT-SPPPP-HHHHHHHHHHHHHHHHHHHHHHHHHHHHHHHTT--HHHHHHHHTS-HHHHHHHHHHHHHHHHHHTT-TT-----HHHHHHHHHHH-SPPP-

Radius of gyration: 18.86 Å; chains: 1; bounding box: 48×28×46 Å